Protein AF-A0A1F5BKE8-F1 (afdb_monomer_lite)

Organism: NCBI:txid1797295

pLDDT: mean 78.35, std 21.72, range [29.77, 98.12]

Sequence (167 aa):
MLTFNLLGGGIDHYDCPQNIGILDKNDPTIGVGKVVDSGCGDKTALYLKITEKECYVCEGTGRIEKEENVFEDSNSFDESSIICPRCEGRKTPETIVDARFETNGCKFIVAGFSWASEWLKGKTIAEARKLKTTAIVRALRFGPDKLHCAVLVKCAVNLALKSYLMK

Structure (mmCIF, N/CA/C/O backbone):
data_AF-A0A1F5BKE8-F1
#
_entry.id   AF-A0A1F5BKE8-F1
#
loop_
_atom_site.group_PDB
_atom_site.id
_atom_site.type_symbol
_atom_site.label_atom_id
_atom_site.label_alt_id
_atom_site.label_comp_id
_atom_site.label_asym_id
_atom_site.label_entity_id
_atom_site.label_seq_id
_atom_site.pdbx_PDB_ins_code
_atom_site.Cartn_x
_atom_site.Cartn_y
_atom_site.Cartn_z
_atom_site.occupancy
_atom_site.B_iso_or_equiv
_atom_site.auth_seq_id
_atom_site.auth_comp_id
_atom_site.auth_asym_id
_atom_site.auth_atom_id
_atom_site.pdbx_PDB_model_num
ATOM 1 N N . MET A 1 1 ? 2.344 -27.980 5.162 1.00 32.16 1 MET A N 1
ATOM 2 C CA . MET A 1 1 ? 2.867 -27.723 3.803 1.00 32.16 1 MET A CA 1
ATOM 3 C C . MET A 1 1 ? 1.923 -26.720 3.150 1.00 32.16 1 MET A C 1
ATOM 5 O O . MET A 1 1 ? 0.927 -27.115 2.569 1.00 32.16 1 MET A O 1
ATOM 9 N N . LEU A 1 2 ? 2.134 -25.420 3.379 1.00 32.00 2 LEU A N 1
ATOM 10 C CA . LEU A 1 2 ? 1.315 -24.386 2.742 1.00 32.00 2 LEU A CA 1
ATOM 11 C C . LEU A 1 2 ? 1.847 -24.194 1.326 1.00 32.00 2 LEU A C 1
ATOM 13 O O . LEU A 1 2 ? 3.008 -23.825 1.143 1.00 32.00 2 LEU A O 1
ATOM 17 N N . THR A 1 3 ? 1.009 -24.489 0.341 1.00 31.34 3 THR A N 1
ATOM 18 C CA . THR A 1 3 ? 1.236 -24.196 -1.070 1.00 31.34 3 THR A CA 1
ATOM 19 C C . THR A 1 3 ? 1.317 -22.681 -1.248 1.00 31.34 3 THR A C 1
ATOM 21 O O . THR A 1 3 ? 0.320 -22.007 -1.498 1.00 31.34 3 THR A O 1
ATOM 24 N N . PHE A 1 4 ? 2.524 -22.133 -1.096 1.00 35.94 4 PHE A N 1
ATOM 25 C CA . PHE A 1 4 ? 2.922 -20.902 -1.768 1.00 35.94 4 PHE A CA 1
ATOM 26 C C . PHE A 1 4 ? 2.715 -21.159 -3.261 1.00 35.94 4 PHE A C 1
ATOM 28 O O . PHE A 1 4 ? 3.534 -21.826 -3.891 1.00 35.94 4 PHE A O 1
ATOM 35 N N . ASN A 1 5 ? 1.579 -20.719 -3.802 1.00 38.16 5 ASN A N 1
ATOM 36 C CA . ASN A 1 5 ? 1.288 -20.820 -5.224 1.00 38.16 5 ASN A CA 1
ATOM 37 C C . ASN A 1 5 ? 2.391 -20.098 -6.006 1.00 38.16 5 ASN A C 1
ATOM 39 O O . ASN A 1 5 ? 2.442 -18.872 -6.088 1.00 38.16 5 ASN A O 1
ATOM 43 N N . LEU A 1 6 ? 3.290 -20.898 -6.572 1.00 39.72 6 LEU A N 1
ATOM 44 C CA . LEU A 1 6 ? 4.344 -20.540 -7.514 1.00 39.72 6 LEU A CA 1
ATOM 45 C C . LEU A 1 6 ? 3.754 -20.229 -8.906 1.00 39.72 6 LEU A C 1
ATOM 47 O O . LEU A 1 6 ? 4.234 -20.762 -9.898 1.00 39.72 6 LEU A O 1
ATOM 51 N N . LEU A 1 7 ? 2.710 -19.396 -8.999 1.00 41.44 7 LEU A N 1
ATOM 52 C CA . LEU A 1 7 ? 2.070 -19.052 -10.285 1.00 41.44 7 LEU A CA 1
ATOM 53 C C . LEU A 1 7 ? 1.847 -17.545 -10.527 1.00 41.44 7 LEU A C 1
ATOM 55 O O . LEU A 1 7 ? 1.155 -17.189 -11.467 1.00 41.44 7 LEU A O 1
ATOM 59 N N . GLY A 1 8 ? 2.466 -16.650 -9.750 1.00 45.69 8 GLY A N 1
ATOM 60 C CA . GLY A 1 8 ? 2.337 -15.192 -9.952 1.00 45.69 8 GLY A CA 1
ATOM 61 C C . GLY A 1 8 ? 3.617 -14.410 -9.659 1.00 45.69 8 GLY A C 1
ATOM 62 O O . GLY A 1 8 ? 3.586 -13.327 -9.083 1.00 45.69 8 GLY A O 1
ATOM 63 N N . GLY A 1 9 ? 4.783 -14.992 -9.942 1.00 46.12 9 GLY A N 1
ATOM 64 C CA . GLY A 1 9 ? 6.062 -14.353 -9.640 1.00 46.12 9 GLY A CA 1
ATOM 65 C C . GLY A 1 9 ? 6.330 -13.160 -10.552 1.00 46.12 9 GLY A C 1
ATOM 66 O O . GLY A 1 9 ? 6.650 -13.380 -11.710 1.00 46.12 9 GLY A O 1
ATOM 67 N N . GLY A 1 10 ? 6.271 -11.936 -10.020 1.00 53.69 10 GLY A N 1
ATOM 68 C CA . GLY A 1 10 ? 6.856 -10.701 -10.568 1.00 53.69 10 GLY A CA 1
ATOM 69 C C . GLY A 1 10 ? 6.303 -10.173 -11.897 1.00 53.69 10 GLY A C 1
ATOM 70 O O . GLY A 1 10 ? 5.922 -9.012 -11.970 1.00 53.69 10 GLY A O 1
ATOM 71 N N . ILE A 1 11 ? 6.280 -11.019 -12.925 1.00 58.84 11 ILE A N 1
ATOM 72 C CA . ILE A 1 11 ? 5.972 -10.729 -14.329 1.00 58.84 11 ILE A CA 1
ATOM 73 C C . ILE A 1 11 ? 4.503 -10.321 -14.509 1.00 58.84 11 ILE A C 1
ATOM 75 O O . ILE A 1 11 ? 4.231 -9.365 -15.223 1.00 58.84 11 ILE A O 1
ATOM 79 N N . ASP A 1 12 ? 3.573 -10.959 -13.795 1.00 73.06 12 ASP A N 1
ATOM 80 C CA . ASP A 1 12 ? 2.131 -10.692 -13.931 1.00 73.06 12 ASP A CA 1
ATOM 81 C C . ASP A 1 12 ? 1.756 -9.238 -13.577 1.00 73.06 12 ASP A C 1
ATOM 83 O O . ASP A 1 12 ? 0.968 -8.589 -14.257 1.00 73.06 12 ASP A O 1
ATOM 87 N N . HIS A 1 13 ? 2.436 -8.647 -12.590 1.00 84.31 13 HIS A N 1
ATOM 88 C CA . HIS A 1 13 ? 2.189 -7.261 -12.183 1.00 84.31 13 HIS A CA 1
ATOM 89 C C . HIS A 1 13 ? 2.650 -6.204 -13.207 1.00 84.31 13 HIS A C 1
ATOM 91 O O . HIS A 1 13 ? 2.302 -5.031 -13.052 1.00 84.31 13 HIS A O 1
ATOM 97 N N . TYR A 1 14 ? 3.435 -6.576 -14.227 1.00 79.75 14 TYR A N 1
ATOM 98 C CA . TYR A 1 14 ? 3.836 -5.657 -15.301 1.00 79.75 14 TYR A CA 1
ATOM 99 C C . TYR A 1 14 ? 2.758 -5.508 -16.369 1.00 79.75 14 TYR A C 1
ATOM 101 O O . TYR A 1 14 ? 2.542 -4.399 -16.862 1.00 79.75 14 TYR A O 1
ATOM 109 N N . ASP A 1 15 ? 2.116 -6.620 -16.722 1.00 84.88 15 ASP A N 1
ATOM 110 C CA . ASP A 1 15 ? 1.158 -6.685 -17.822 1.00 84.88 15 ASP A CA 1
ATOM 111 C C . ASP A 1 15 ? -0.288 -6.555 -17.318 1.00 84.88 15 ASP A C 1
ATOM 113 O O . ASP A 1 15 ? -1.112 -5.920 -17.978 1.00 84.88 15 ASP A O 1
ATOM 117 N N . CYS A 1 16 ? -0.589 -7.080 -16.123 1.00 87.56 16 CYS A N 1
ATOM 118 C CA . CYS A 1 16 ? -1.907 -7.034 -15.491 1.00 87.56 16 CYS A CA 1
ATOM 119 C C . CYS A 1 16 ? -1.835 -6.473 -14.053 1.00 87.56 16 CYS A C 1
ATOM 121 O O . CYS A 1 16 ? -1.945 -7.208 -13.064 1.00 87.56 16 CYS A O 1
ATOM 123 N N . PRO A 1 17 ? -1.638 -5.152 -13.890 1.00 91.44 17 PRO A N 1
ATOM 124 C CA . PRO A 1 17 ? -1.585 -4.541 -12.570 1.00 91.44 17 PRO A CA 1
ATOM 125 C C . PRO A 1 17 ? -2.941 -4.611 -11.854 1.00 91.44 17 PRO A C 1
ATOM 127 O O . PRO A 1 17 ? -3.957 -4.094 -12.313 1.00 91.44 17 PRO A O 1
ATOM 130 N N . GLN A 1 18 ? -2.926 -5.208 -10.672 1.00 92.75 18 GLN A N 1
ATOM 131 C CA . GLN A 1 18 ? -4.045 -5.293 -9.740 1.00 92.75 18 GLN A CA 1
ATOM 132 C C . GLN A 1 18 ? -4.241 -4.001 -8.944 1.00 92.75 18 GLN A C 1
ATOM 134 O O . GLN A 1 18 ? -3.276 -3.299 -8.673 1.00 92.75 18 GLN A O 1
ATOM 139 N N . ASN A 1 19 ? -5.484 -3.731 -8.534 1.00 94.38 19 ASN A N 1
ATOM 140 C CA . ASN A 1 19 ? -5.891 -2.675 -7.585 1.00 94.38 19 ASN A CA 1
ATOM 141 C C . ASN A 1 19 ? -5.519 -1.234 -7.954 1.00 94.38 19 ASN A C 1
ATOM 143 O O . ASN A 1 19 ? -5.361 -0.376 -7.080 1.00 94.38 19 ASN A O 1
ATOM 147 N N . ILE A 1 20 ? -5.462 -0.941 -9.250 1.00 95.12 20 ILE A N 1
ATOM 148 C CA . ILE A 1 20 ? -5.470 0.443 -9.715 1.00 95.12 20 ILE A CA 1
ATOM 149 C C . ILE A 1 20 ? -6.799 1.090 -9.307 1.00 95.12 20 ILE A C 1
ATOM 151 O O . ILE A 1 20 ? -7.879 0.538 -9.531 1.00 95.12 20 ILE A O 1
ATOM 155 N N . GLY A 1 21 ? -6.723 2.267 -8.696 1.00 95.88 21 GLY A N 1
ATOM 156 C CA . GLY A 1 21 ? -7.891 3.048 -8.326 1.00 95.88 21 GLY A CA 1
ATOM 157 C C . GLY A 1 21 ? -7.632 4.025 -7.189 1.00 95.88 21 GLY A C 1
ATOM 158 O O . GLY A 1 21 ? -6.582 4.039 -6.550 1.00 95.88 21 GLY A O 1
ATOM 159 N N . ILE A 1 22 ? -8.650 4.833 -6.928 1.00 96.88 22 ILE A N 1
ATOM 160 C CA . ILE A 1 22 ? -8.648 5.864 -5.895 1.00 96.88 22 ILE A CA 1
ATOM 161 C C . ILE A 1 22 ? -9.710 5.485 -4.869 1.00 96.88 22 ILE A C 1
ATOM 163 O O . ILE A 1 22 ? -10.803 5.056 -5.239 1.00 96.88 22 ILE A O 1
ATOM 167 N N . LEU A 1 23 ? -9.386 5.643 -3.589 1.00 95.69 23 LEU A N 1
ATOM 168 C CA . LEU A 1 23 ? -10.370 5.571 -2.512 1.00 95.69 23 LEU A CA 1
ATOM 169 C C . LEU A 1 23 ? -10.746 6.983 -2.044 1.00 95.69 23 LEU A C 1
ATOM 171 O O . LEU A 1 23 ? -9.989 7.934 -2.264 1.00 95.69 23 LEU A O 1
ATOM 175 N N . ASP A 1 24 ? -11.906 7.121 -1.400 1.00 93.94 24 ASP A N 1
ATOM 176 C CA . ASP A 1 24 ? -12.365 8.415 -0.894 1.00 93.94 24 ASP A CA 1
ATOM 177 C C . ASP A 1 24 ? -11.396 8.966 0.163 1.00 93.94 24 ASP A C 1
ATOM 179 O O . ASP A 1 24 ? -11.139 8.359 1.200 1.00 93.94 24 ASP A O 1
ATOM 183 N N . LYS A 1 25 ? -10.837 10.143 -0.116 1.00 90.75 25 LYS A N 1
ATOM 184 C CA . LYS A 1 25 ? -9.838 10.806 0.733 1.00 90.75 25 LYS A CA 1
ATOM 185 C C . LYS A 1 25 ? -10.454 11.355 2.022 1.00 90.75 25 LYS A C 1
ATOM 187 O O . LYS A 1 25 ? -9.720 11.548 2.996 1.00 90.75 25 LYS A O 1
ATOM 192 N N . ASN A 1 26 ? -11.764 11.606 2.015 1.00 92.25 26 ASN A N 1
ATOM 193 C CA . ASN A 1 26 ? -12.500 12.164 3.147 1.00 92.25 26 ASN A CA 1
ATOM 194 C C . ASN A 1 26 ? -12.903 11.097 4.171 1.00 92.25 26 ASN A C 1
ATOM 196 O O . ASN A 1 26 ? -13.220 11.441 5.306 1.00 92.25 26 ASN A O 1
ATOM 200 N N . ASP A 1 27 ? -12.856 9.816 3.800 1.00 93.81 27 ASP A N 1
ATOM 201 C CA . ASP A 1 27 ? -13.145 8.713 4.713 1.00 93.81 27 ASP A CA 1
ATOM 202 C C . ASP A 1 27 ? -12.088 8.679 5.846 1.00 93.81 27 ASP A C 1
ATOM 204 O O . ASP A 1 27 ? -10.874 8.641 5.572 1.00 93.81 27 ASP A O 1
ATOM 208 N N . PRO A 1 28 ? -12.498 8.713 7.130 1.00 91.81 28 PRO A N 1
ATOM 209 C CA . PRO A 1 28 ? -11.570 8.645 8.258 1.00 91.81 28 PRO A CA 1
ATOM 210 C C . PRO A 1 28 ? -10.816 7.309 8.315 1.00 91.81 28 PRO A C 1
ATOM 212 O O . PRO A 1 28 ? -9.678 7.276 8.773 1.00 91.81 28 PRO A O 1
ATOM 215 N N . THR A 1 29 ? -11.386 6.233 7.764 1.00 93.25 29 THR A N 1
ATOM 216 C CA . THR A 1 29 ? -10.768 4.899 7.713 1.00 93.25 29 THR A CA 1
ATOM 217 C C . THR A 1 29 ? -9.663 4.781 6.659 1.00 93.25 29 THR A C 1
ATOM 219 O O . THR A 1 29 ? -8.998 3.748 6.565 1.00 93.25 29 THR A O 1
ATOM 222 N N . ILE A 1 30 ? -9.445 5.821 5.842 1.00 96.31 30 ILE A N 1
ATOM 223 C CA . ILE A 1 30 ? -8.500 5.787 4.722 1.00 96.31 30 ILE A CA 1
ATOM 224 C C . ILE A 1 30 ? -7.234 6.597 5.020 1.00 96.31 30 ILE A C 1
ATOM 226 O O . ILE A 1 30 ? -7.270 7.814 5.206 1.00 96.31 30 ILE A O 1
ATOM 230 N N . GLY A 1 31 ? -6.081 5.929 4.983 1.00 96.69 31 GLY A N 1
ATOM 231 C CA . GLY A 1 31 ? -4.756 6.549 4.967 1.00 96.69 31 GLY A CA 1
ATOM 232 C C . GLY A 1 31 ? -4.264 6.805 3.544 1.00 96.69 31 GLY A C 1
ATOM 233 O O . GLY A 1 31 ? -4.424 5.950 2.670 1.00 96.69 31 GLY A O 1
ATOM 234 N N . VAL A 1 32 ? -3.633 7.960 3.304 1.00 97.38 32 VAL A N 1
ATOM 235 C CA . VAL A 1 32 ? -3.148 8.342 1.966 1.00 97.38 32 VAL A CA 1
ATOM 236 C C . VAL A 1 32 ? -1.653 8.641 1.986 1.00 97.38 32 VAL A C 1
ATOM 238 O O . VAL A 1 32 ? -1.182 9.515 2.709 1.00 97.38 32 VAL A O 1
ATOM 241 N N . GLY A 1 33 ? -0.895 7.927 1.159 1.00 96.75 33 GLY A N 1
ATOM 242 C CA . GLY A 1 33 ? 0.542 8.106 0.990 1.00 96.75 33 GLY A CA 1
ATOM 243 C C . GLY A 1 33 ? 0.857 8.637 -0.396 1.00 96.75 33 GLY A C 1
ATOM 244 O O . GLY A 1 33 ? 0.871 7.869 -1.353 1.00 96.75 33 GLY A O 1
ATOM 245 N N . LYS A 1 34 ? 1.114 9.942 -0.508 1.00 95.50 34 LYS A N 1
ATOM 246 C CA . LYS A 1 34 ? 1.540 10.570 -1.765 1.00 95.50 34 LYS A CA 1
ATOM 247 C C . LYS A 1 34 ? 3.056 10.666 -1.807 1.00 95.50 34 LYS A C 1
ATOM 249 O O . LYS A 1 34 ? 3.661 11.188 -0.873 1.00 95.50 34 LYS A O 1
ATOM 254 N N . VAL A 1 35 ? 3.654 10.199 -2.894 1.00 93.75 35 VAL A N 1
ATOM 255 C CA . VAL A 1 35 ? 5.092 10.300 -3.138 1.00 93.75 35 VAL A CA 1
ATOM 256 C C . VAL A 1 35 ? 5.309 10.908 -4.512 1.00 93.75 35 VAL A C 1
ATOM 258 O O . VAL A 1 35 ? 4.702 10.480 -5.496 1.00 93.75 35 VAL A O 1
ATOM 261 N N . VAL A 1 36 ? 6.173 11.916 -4.555 1.00 88.06 36 VAL A N 1
ATOM 262 C CA . VAL A 1 36 ? 6.626 12.561 -5.782 1.00 88.06 36 VAL A CA 1
ATOM 263 C C . VAL A 1 36 ? 8.140 12.520 -5.780 1.00 88.06 36 VAL A C 1
ATOM 265 O O . VAL A 1 36 ? 8.755 12.940 -4.800 1.00 88.06 36 VAL A O 1
ATOM 268 N N . ASP A 1 37 ? 8.723 12.028 -6.866 1.00 85.25 37 ASP A N 1
ATOM 269 C CA . ASP A 1 37 ? 10.161 12.099 -7.084 1.00 85.25 37 ASP A CA 1
ATOM 270 C C . ASP A 1 37 ? 10.466 13.047 -8.249 1.00 85.25 37 ASP A C 1
ATOM 272 O O . ASP A 1 37 ? 10.046 12.829 -9.386 1.00 85.25 37 ASP A O 1
ATOM 276 N N . SER A 1 38 ? 11.184 14.132 -7.956 1.00 79.00 38 SER A N 1
ATOM 277 C CA . SER A 1 38 ? 11.534 15.156 -8.948 1.00 79.00 38 SER A CA 1
ATOM 278 C C . SER A 1 38 ? 12.614 14.705 -9.939 1.00 79.00 38 SER A C 1
ATOM 280 O O . SER A 1 38 ? 12.787 15.354 -10.966 1.00 79.00 38 SER A O 1
ATOM 282 N N . GLY A 1 39 ? 13.348 13.630 -9.642 1.00 82.44 39 GLY A N 1
ATOM 283 C CA . GLY A 1 39 ? 14.398 13.079 -10.494 1.00 82.44 39 GLY A CA 1
ATOM 284 C C . GLY A 1 39 ? 13.856 12.229 -11.642 1.00 82.44 39 GLY A C 1
ATOM 285 O O . GLY A 1 39 ? 14.356 12.341 -12.759 1.00 82.44 39 GLY A O 1
ATOM 286 N N . CYS A 1 40 ? 12.824 11.411 -11.402 1.00 80.88 40 CYS A N 1
ATOM 287 C CA . CYS A 1 40 ? 12.176 10.606 -12.452 1.00 80.88 40 CYS A CA 1
ATOM 288 C C . CYS A 1 40 ? 10.811 11.144 -12.913 1.00 80.88 40 CYS A C 1
ATOM 290 O O . CYS A 1 40 ? 10.310 10.711 -13.949 1.00 80.88 40 CYS A O 1
ATOM 292 N N . GLY A 1 41 ? 10.213 12.088 -12.179 1.00 81.44 41 GLY A N 1
ATOM 293 C CA . GLY A 1 41 ? 8.899 12.658 -12.490 1.00 81.44 41 GLY A CA 1
ATOM 294 C C . GLY A 1 41 ? 7.712 11.781 -12.074 1.00 81.44 41 GLY A C 1
ATOM 295 O O . GLY A 1 41 ? 6.565 12.143 -12.361 1.00 81.44 41 GLY A O 1
ATOM 296 N N . ASP A 1 42 ? 7.964 10.663 -11.383 1.00 85.00 42 ASP A N 1
ATOM 297 C CA . ASP A 1 42 ? 6.926 9.754 -10.902 1.00 85.00 42 ASP A CA 1
ATOM 298 C C . ASP A 1 42 ? 6.091 10.444 -9.807 1.00 85.00 42 ASP A C 1
ATOM 300 O O . ASP A 1 42 ? 6.595 10.846 -8.753 1.00 85.00 42 ASP A O 1
ATOM 304 N N . LYS A 1 43 ? 4.783 10.560 -10.045 1.00 90.81 43 LYS A N 1
ATOM 305 C CA . LYS A 1 43 ? 3.775 11.025 -9.085 1.00 90.81 43 LYS A CA 1
ATOM 306 C C . LYS A 1 43 ? 2.868 9.856 -8.751 1.00 90.81 43 LYS A C 1
ATOM 308 O O . LYS A 1 43 ? 2.183 9.307 -9.614 1.00 90.81 43 LYS A O 1
ATOM 313 N N . THR A 1 44 ? 2.874 9.455 -7.489 1.00 93.75 44 THR A N 1
ATOM 314 C CA . THR A 1 44 ? 2.176 8.247 -7.043 1.00 93.75 44 THR A CA 1
ATOM 315 C C . THR A 1 44 ? 1.379 8.522 -5.779 1.00 93.75 44 THR A C 1
ATOM 317 O O . THR A 1 44 ? 1.795 9.309 -4.923 1.00 93.75 44 THR A O 1
ATOM 320 N N . ALA A 1 45 ? 0.222 7.880 -5.659 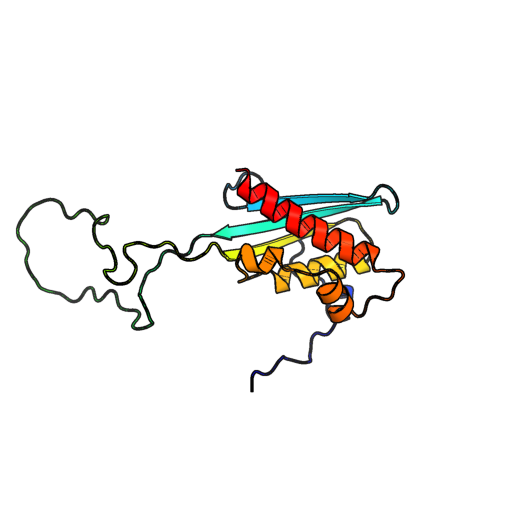1.00 96.25 45 ALA A N 1
ATOM 321 C CA . ALA A 1 45 ? -0.564 7.882 -4.438 1.00 96.25 45 ALA A CA 1
ATOM 322 C C . ALA A 1 45 ? -1.035 6.464 -4.114 1.00 96.25 45 ALA A C 1
ATOM 324 O O . ALA A 1 45 ? -1.569 5.765 -4.973 1.00 96.25 45 ALA A O 1
ATOM 325 N N . LEU A 1 46 ? -0.841 6.067 -2.858 1.00 97.69 46 LEU A N 1
ATOM 326 C CA . LEU A 1 46 ? -1.341 4.824 -2.286 1.00 97.69 46 LEU A CA 1
ATOM 327 C C . LEU A 1 46 ? -2.438 5.139 -1.269 1.00 97.69 46 LEU A C 1
ATOM 329 O O . LEU A 1 46 ? -2.270 6.007 -0.411 1.00 97.69 46 LEU A O 1
ATOM 333 N N . TYR A 1 47 ? -3.531 4.396 -1.352 1.00 98.12 47 TYR A N 1
ATOM 334 C CA . TYR A 1 47 ? -4.703 4.492 -0.500 1.00 98.12 47 TYR A CA 1
ATOM 335 C C . TYR A 1 47 ? -4.850 3.189 0.277 1.00 98.12 47 TYR A C 1
ATOM 337 O O . TYR A 1 47 ? -4.928 2.124 -0.333 1.00 98.12 47 TYR A O 1
ATOM 345 N N . LEU A 1 48 ? -4.895 3.266 1.604 1.00 97.50 48 LEU A N 1
ATOM 346 C CA . LEU A 1 48 ? -5.099 2.111 2.478 1.00 97.50 48 LEU A CA 1
ATOM 347 C C . LEU A 1 48 ? -6.379 2.316 3.276 1.00 97.50 48 LEU A C 1
ATOM 349 O O . LEU A 1 48 ? -6.451 3.262 4.055 1.00 97.50 48 LEU A O 1
ATOM 353 N N . LYS A 1 49 ? -7.361 1.432 3.101 1.00 96.06 49 LYS A N 1
ATOM 354 C CA . LYS A 1 49 ? -8.546 1.373 3.956 1.00 96.06 49 LYS A CA 1
ATOM 355 C C . LYS A 1 49 ? -8.256 0.457 5.135 1.00 96.06 49 LYS A C 1
ATOM 357 O O . LYS A 1 49 ? -7.957 -0.723 4.943 1.00 96.06 49 LYS A O 1
ATOM 362 N N . ILE A 1 50 ? -8.335 1.004 6.337 1.00 94.31 50 ILE A N 1
ATOM 363 C CA . ILE A 1 50 ? -8.013 0.328 7.590 1.00 94.31 50 ILE A CA 1
ATOM 364 C C . ILE A 1 50 ? -9.288 0.229 8.415 1.00 94.31 50 ILE A C 1
ATOM 366 O O . ILE A 1 50 ? -10.002 1.209 8.582 1.00 94.31 50 ILE A O 1
ATOM 370 N N . THR A 1 51 ? -9.586 -0.961 8.921 1.00 87.69 51 THR A N 1
ATOM 371 C CA . THR A 1 51 ? -10.749 -1.178 9.787 1.00 87.69 51 THR A CA 1
ATOM 372 C C . THR A 1 51 ? -10.337 -1.899 11.055 1.00 87.69 51 THR A C 1
ATOM 374 O O . THR A 1 51 ? -9.479 -2.788 11.034 1.00 87.69 51 THR A O 1
ATOM 377 N N . GLU A 1 52 ? -11.030 -1.588 12.137 1.00 75.12 52 GLU A N 1
ATOM 378 C CA . GLU A 1 52 ? -11.097 -2.433 13.321 1.00 75.12 52 GLU A CA 1
ATOM 379 C C . GLU A 1 52 ? -12.085 -3.573 13.021 1.00 75.12 52 GLU A C 1
ATOM 381 O O . GLU A 1 52 ? -13.182 -3.312 12.526 1.00 75.12 52 GLU A O 1
ATOM 386 N N . LYS A 1 53 ? -11.732 -4.841 13.273 1.00 61.12 53 LYS A N 1
ATOM 387 C CA . LYS A 1 53 ? -12.781 -5.870 13.366 1.00 61.12 53 LYS A CA 1
ATOM 388 C C . LYS A 1 53 ? -13.300 -5.872 14.799 1.00 61.12 53 LYS A C 1
ATOM 390 O O . LYS A 1 53 ? -12.520 -5.974 15.751 1.00 61.12 53 LYS A O 1
ATOM 395 N N . GLU A 1 54 ? -14.605 -5.783 14.969 1.00 55.78 54 GLU A N 1
ATOM 396 C CA . GLU A 1 54 ? -15.222 -6.085 16.255 1.00 55.78 54 GLU A CA 1
ATOM 397 C C . GLU A 1 54 ? -15.097 -7.595 16.523 1.00 55.78 54 GLU A C 1
ATOM 399 O O . GLU A 1 54 ? -15.171 -8.428 15.613 1.00 55.78 54 GLU A O 1
ATOM 404 N N . CYS A 1 55 ? -14.793 -7.960 17.768 1.00 51.75 55 CYS A N 1
ATOM 405 C CA . CYS A 1 55 ? -14.598 -9.351 18.165 1.00 51.75 55 CYS A CA 1
ATOM 406 C C . CYS A 1 55 ? -15.966 -10.007 18.394 1.00 51.75 55 CYS A C 1
ATOM 408 O O . CYS A 1 55 ? -16.527 -9.874 19.476 1.00 51.75 55 CYS A O 1
ATOM 410 N N . TYR A 1 56 ? -16.514 -10.702 17.393 1.00 51.97 56 TYR A N 1
ATOM 411 C CA . TYR A 1 56 ? -17.864 -11.274 17.511 1.00 51.97 56 TYR A CA 1
ATOM 412 C C . TYR A 1 56 ? -17.934 -12.643 18.191 1.00 51.97 56 TYR A C 1
ATOM 414 O O . TYR A 1 56 ? -18.981 -12.992 18.717 1.00 51.97 56 TYR A O 1
ATOM 422 N N . VAL A 1 57 ? -16.859 -13.436 18.205 1.00 53.97 57 VAL A N 1
ATOM 423 C CA . VAL A 1 57 ? -16.840 -14.756 18.855 1.00 53.97 57 VAL A CA 1
ATOM 424 C C . VAL A 1 57 ? -15.393 -15.115 19.165 1.00 53.97 57 VAL A C 1
ATOM 426 O O . VAL A 1 57 ? -14.566 -15.285 18.270 1.00 53.97 57 VAL A O 1
ATOM 429 N N . CYS A 1 58 ? -15.073 -15.249 20.439 1.00 47.22 58 CYS A N 1
ATOM 430 C CA . CYS A 1 58 ? -13.776 -15.693 20.914 1.00 47.22 58 CYS A CA 1
ATOM 431 C C . CYS A 1 58 ? -13.607 -17.213 20.563 1.00 47.22 58 CYS A C 1
ATOM 433 O O . CYS A 1 58 ? -13.987 -18.058 21.361 1.00 47.22 58 CYS A O 1
ATOM 435 N N . GLU A 1 59 ? -13.061 -17.529 19.368 1.00 45.44 59 GLU A N 1
ATOM 436 C CA . GLU A 1 59 ? -12.714 -18.856 18.769 1.00 45.44 59 GLU A CA 1
ATOM 437 C C . GLU A 1 59 ? -13.852 -19.768 18.240 1.00 45.44 59 GLU A C 1
ATOM 439 O O . GLU A 1 59 ? -14.027 -20.904 18.665 1.00 45.44 59 GLU A O 1
ATOM 444 N N . GLY A 1 60 ? -14.547 -19.328 17.184 1.00 45.88 60 GLY A N 1
ATOM 445 C CA . GLY A 1 60 ? -14.940 -20.258 16.109 1.00 45.88 60 GLY A CA 1
ATOM 446 C C . GLY A 1 60 ? -16.204 -21.116 16.265 1.00 45.88 60 GLY A C 1
ATOM 447 O O . GLY A 1 60 ? -16.392 -21.998 15.434 1.00 45.88 60 GLY A O 1
ATOM 448 N N . THR A 1 61 ? -17.105 -20.861 17.218 1.00 43.78 61 THR A N 1
ATOM 449 C CA . THR A 1 61 ? -18.448 -21.492 17.205 1.00 43.78 61 THR A CA 1
ATOM 450 C C . THR A 1 61 ? -19.535 -20.656 16.545 1.00 43.78 61 THR A C 1
ATOM 452 O O . THR A 1 61 ? -20.627 -21.174 16.353 1.00 43.78 61 THR A O 1
ATOM 455 N N . GLY A 1 62 ? -19.249 -19.412 16.136 1.00 44.66 62 GLY A N 1
ATOM 456 C CA . GLY A 1 62 ? -20.086 -18.678 15.180 1.00 44.66 62 GLY A CA 1
ATOM 457 C C . GLY A 1 62 ? -21.590 -18.754 15.449 1.00 44.66 62 GLY A C 1
ATOM 458 O O . GLY A 1 62 ? -22.353 -18.932 14.507 1.00 44.66 62 GLY A O 1
ATOM 459 N N . ARG A 1 63 ? -22.018 -18.675 16.710 1.00 38.84 63 ARG A N 1
ATOM 460 C CA . ARG A 1 63 ? -23.429 -18.646 17.076 1.00 38.84 63 ARG A CA 1
ATOM 461 C C . ARG A 1 63 ? -23.622 -17.620 18.175 1.00 38.84 63 ARG A C 1
ATOM 463 O O . ARG A 1 63 ? -23.329 -17.865 19.338 1.00 38.84 63 ARG A O 1
ATOM 470 N N . ILE A 1 64 ? -24.148 -16.465 17.778 1.00 47.69 64 ILE A N 1
ATOM 471 C CA . ILE A 1 64 ? -25.149 -15.816 18.615 1.00 47.69 64 ILE A CA 1
ATOM 472 C C . ILE A 1 64 ? -26.381 -16.703 18.421 1.00 47.69 64 ILE A C 1
ATOM 474 O O . ILE A 1 64 ? -27.144 -16.507 17.476 1.00 47.69 64 ILE A O 1
ATOM 478 N N . GLU A 1 65 ? -26.515 -17.765 19.216 1.00 37.19 65 GLU A N 1
ATOM 479 C CA . GLU A 1 65 ? -27.806 -18.434 19.328 1.00 37.19 65 GLU A CA 1
ATOM 480 C C . GLU A 1 65 ? -28.729 -17.419 20.003 1.00 37.19 65 GLU A C 1
ATOM 482 O O . GLU A 1 65 ? -28.771 -17.284 21.221 1.00 37.19 65 GLU A O 1
ATOM 487 N N . LYS A 1 66 ? -29.468 -16.665 19.182 1.00 41.62 66 LYS A N 1
ATOM 488 C CA . LYS A 1 66 ? -30.851 -16.369 19.533 1.00 41.62 66 LYS A CA 1
ATOM 489 C C . LYS A 1 66 ? -31.572 -17.717 19.534 1.00 41.62 66 LYS A C 1
ATOM 491 O O . LYS A 1 66 ? -32.221 -18.051 18.552 1.00 41.62 66 LYS A O 1
ATOM 496 N N . GLU A 1 67 ? -31.386 -18.516 20.576 1.00 32.31 67 GLU A N 1
ATOM 497 C CA . GLU A 1 67 ? -32.341 -19.567 20.891 1.00 32.31 67 GLU A CA 1
ATOM 498 C C . GLU A 1 67 ? -33.088 -19.179 22.156 1.00 32.31 67 GLU A C 1
ATOM 500 O O . GLU A 1 67 ? -32.546 -18.662 23.131 1.00 32.31 67 GLU A O 1
ATOM 505 N N . GLU A 1 68 ? -34.392 -19.313 21.996 1.00 44.38 68 GLU A N 1
ATOM 506 C CA . GLU A 1 68 ? -35.475 -18.863 22.835 1.00 44.38 68 GLU A CA 1
ATOM 507 C C . GLU A 1 68 ? -35.328 -19.349 24.281 1.00 44.38 68 GLU A C 1
ATOM 509 O O . GLU A 1 68 ? -34.989 -20.502 24.541 1.00 44.38 68 GLU A O 1
ATOM 514 N N . ASN A 1 69 ? -35.729 -18.464 25.197 1.00 38.00 69 ASN A N 1
ATOM 515 C CA . ASN A 1 69 ? -35.926 -18.665 26.635 1.00 38.00 69 ASN A CA 1
ATOM 516 C C . ASN A 1 69 ? -34.669 -18.521 27.503 1.00 38.00 69 ASN A C 1
ATOM 518 O O . ASN A 1 69 ? -33.931 -19.473 27.701 1.00 38.00 69 ASN A O 1
ATOM 522 N N . VAL A 1 70 ? -34.526 -17.358 28.148 1.00 36.69 70 VAL A N 1
ATOM 523 C CA . VAL A 1 70 ? -34.816 -17.218 29.588 1.00 36.69 70 VAL A CA 1
ATOM 524 C C . VAL A 1 70 ? -35.158 -15.746 29.881 1.00 36.69 70 VAL A C 1
ATOM 526 O O . VAL A 1 70 ? -34.335 -14.857 29.692 1.00 36.69 70 VAL A O 1
ATOM 529 N N . PHE A 1 71 ? -36.384 -15.567 30.382 1.00 29.77 71 PHE A N 1
ATOM 530 C CA . PHE A 1 71 ? -36.935 -14.434 31.135 1.00 29.77 71 PHE A CA 1
ATOM 531 C C . PHE A 1 71 ? -37.100 -13.081 30.422 1.00 29.77 71 PHE A C 1
ATOM 533 O O . PHE A 1 71 ? -36.243 -12.200 30.456 1.00 29.77 71 PHE A O 1
ATOM 540 N N . GLU A 1 72 ? -38.314 -12.880 29.895 1.00 46.25 72 GLU A N 1
ATOM 541 C CA . GLU A 1 72 ? -39.010 -11.617 30.136 1.00 46.25 72 GLU A CA 1
ATOM 542 C C . GLU A 1 72 ? -38.999 -11.361 31.644 1.00 46.25 72 GLU A C 1
ATOM 544 O O . GLU A 1 72 ? -39.384 -12.239 32.405 1.00 46.25 72 GLU A O 1
ATOM 549 N N . ASP A 1 73 ? -38.497 -10.202 32.058 1.00 33.50 73 ASP A N 1
ATOM 550 C CA . ASP A 1 73 ? -39.198 -9.339 33.005 1.00 33.50 73 ASP A CA 1
ATOM 551 C C . ASP A 1 73 ? -38.508 -7.968 33.032 1.00 33.50 73 ASP A C 1
ATOM 553 O O . ASP A 1 73 ? -37.512 -7.740 33.708 1.00 33.50 73 ASP A O 1
ATOM 557 N N . SER A 1 74 ? -39.098 -7.040 32.275 1.00 47.88 74 SER A N 1
ATOM 558 C CA . SER A 1 74 ? -39.071 -5.581 32.453 1.00 47.88 74 SER A CA 1
ATOM 559 C C . SER A 1 74 ? -37.725 -4.832 32.584 1.00 47.88 74 SER A C 1
ATOM 561 O O . SER A 1 74 ? -37.016 -4.912 33.580 1.00 47.88 74 SER A O 1
ATOM 563 N N . ASN A 1 75 ? -37.559 -3.899 31.637 1.00 47.47 75 ASN A N 1
ATOM 564 C CA . ASN A 1 75 ? -36.727 -2.687 31.643 1.00 47.47 75 ASN A CA 1
ATOM 565 C C . ASN A 1 75 ? -35.273 -2.791 31.143 1.00 47.47 75 ASN A C 1
ATOM 567 O O . ASN A 1 75 ? -34.392 -3.365 31.770 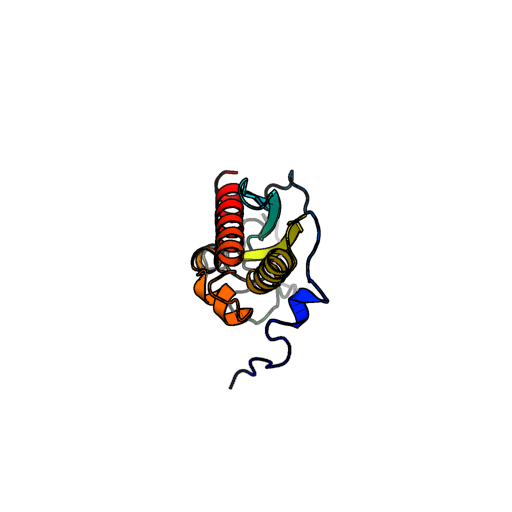1.00 47.47 75 ASN A O 1
ATOM 571 N N . SER A 1 76 ? -35.052 -2.085 30.023 1.00 45.50 76 SER A N 1
ATOM 572 C CA . SER A 1 76 ? -33.771 -1.597 29.491 1.00 45.50 76 SER A CA 1
ATOM 573 C C . SER A 1 76 ? -32.685 -2.652 29.271 1.00 45.50 76 SER A C 1
ATOM 575 O O . SER A 1 76 ? -31.720 -2.729 30.026 1.00 45.50 76 SER A O 1
ATOM 577 N N . PHE A 1 77 ? -32.804 -3.411 28.181 1.00 40.94 77 PHE A N 1
ATOM 578 C CA . PHE A 1 77 ? -31.670 -4.156 27.641 1.00 40.94 77 PHE A CA 1
ATOM 579 C C . PHE A 1 77 ? -30.818 -3.211 26.783 1.00 40.94 77 PHE A C 1
ATOM 581 O O . PHE A 1 77 ? -31.151 -2.878 25.649 1.00 40.94 77 PHE A O 1
ATOM 588 N N . ASP A 1 78 ? -29.752 -2.713 27.391 1.00 45.53 78 ASP A N 1
ATOM 589 C CA . ASP A 1 78 ? -28.652 -2.001 26.756 1.00 45.53 78 ASP A CA 1
ATOM 590 C C . ASP A 1 78 ? -27.817 -3.037 25.968 1.00 45.53 78 ASP A C 1
ATOM 592 O O . ASP A 1 78 ? -27.205 -3.937 26.544 1.00 45.53 78 ASP A O 1
ATOM 596 N N . GLU A 1 79 ? -27.826 -2.967 24.631 1.00 51.41 79 GLU A N 1
ATOM 597 C CA . GLU A 1 79 ? -26.973 -3.820 23.777 1.00 51.41 79 GLU A CA 1
ATOM 598 C C . GLU A 1 79 ? -25.464 -3.550 23.991 1.00 51.41 79 GLU A C 1
ATOM 600 O O . GLU A 1 79 ? -24.624 -4.333 23.546 1.00 51.41 79 GLU A O 1
ATOM 605 N N . SER A 1 80 ? -25.101 -2.484 24.713 1.00 49.34 80 SER A N 1
ATOM 606 C CA . SER A 1 80 ? -23.731 -2.089 25.071 1.00 49.34 80 SER A CA 1
ATOM 607 C C . SER A 1 80 ? -23.084 -2.933 26.180 1.00 49.34 80 SER A C 1
ATOM 609 O O . SER A 1 80 ? -21.891 -2.764 26.443 1.00 49.34 80 SER A O 1
ATOM 611 N N . SER A 1 81 ? -23.815 -3.850 26.820 1.00 50.19 81 SER A N 1
ATOM 612 C CA . SER A 1 81 ? -23.347 -4.560 28.022 1.00 50.19 81 SER A CA 1
ATOM 613 C C . SER A 1 81 ? -22.885 -6.003 27.778 1.00 50.19 81 SER A C 1
ATOM 615 O O . SER A 1 81 ? -22.380 -6.651 28.697 1.00 50.19 81 SER A O 1
ATOM 617 N N . ILE A 1 82 ? -23.000 -6.531 26.552 1.00 56.72 82 ILE A N 1
ATOM 618 C CA . ILE A 1 82 ? -22.514 -7.882 26.219 1.00 56.72 82 ILE A CA 1
ATOM 619 C C . ILE A 1 82 ? -21.008 -7.824 25.918 1.00 56.72 82 ILE A C 1
ATOM 621 O O . ILE A 1 82 ? -20.562 -7.779 24.774 1.00 56.72 82 ILE A O 1
ATOM 625 N N . ILE A 1 83 ? -20.196 -7.820 26.973 1.00 56.53 83 ILE A N 1
ATOM 626 C CA . ILE A 1 83 ? -18.731 -7.847 26.886 1.00 56.53 83 ILE A CA 1
ATOM 627 C C . ILE A 1 83 ? -18.264 -9.317 26.923 1.00 56.53 83 ILE A C 1
ATOM 629 O O . ILE A 1 83 ? -18.523 -10.003 27.909 1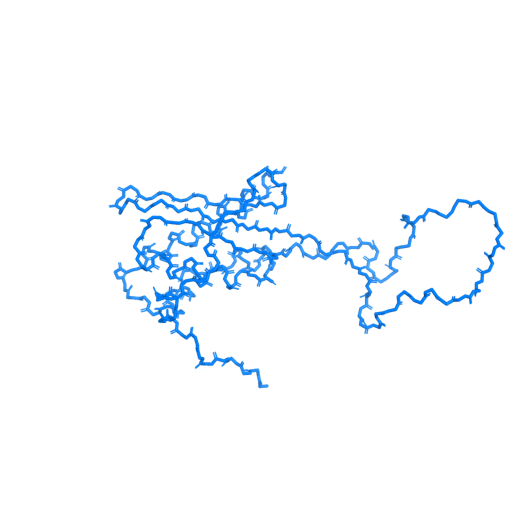.00 56.53 83 ILE A O 1
ATOM 633 N N . CYS A 1 84 ? -17.559 -9.834 25.891 1.00 56.22 84 CYS A N 1
ATOM 634 C CA . CYS A 1 84 ? -16.996 -11.208 25.936 1.00 56.22 84 CYS A CA 1
ATOM 635 C C . CYS A 1 84 ? -16.054 -11.308 27.160 1.00 56.22 84 CYS A C 1
ATOM 637 O O . CYS A 1 84 ? -15.019 -10.634 27.174 1.00 56.22 84 CYS A O 1
ATOM 639 N N . PRO A 1 85 ? -16.334 -12.173 28.158 1.00 59.47 85 PRO A N 1
ATOM 640 C CA . PRO A 1 85 ? -15.552 -12.269 29.400 1.00 59.47 85 PRO A CA 1
ATOM 641 C C . PRO A 1 85 ? -14.123 -12.786 29.172 1.00 59.47 85 PRO A C 1
ATOM 643 O O . PRO A 1 85 ? -13.287 -12.744 30.067 1.00 59.47 85 PRO A O 1
ATOM 646 N N . ARG A 1 86 ? -13.824 -13.272 27.957 1.00 58.75 86 ARG A N 1
ATOM 647 C CA . ARG A 1 86 ? -12.492 -13.728 27.538 1.00 58.75 86 ARG A CA 1
ATOM 648 C C . ARG A 1 86 ? -11.638 -12.607 26.938 1.00 58.75 86 ARG A C 1
ATOM 650 O O . ARG A 1 86 ? -10.416 -12.670 27.034 1.00 58.75 86 ARG A O 1
ATOM 657 N N . CYS A 1 87 ? -12.245 -11.59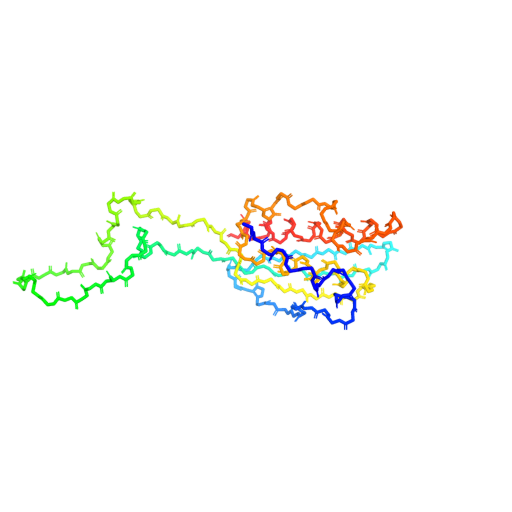9 26.305 1.00 55.75 87 CYS A N 1
ATOM 658 C CA . CYS A 1 87 ? -11.510 -10.487 25.691 1.00 55.75 87 CYS A CA 1
ATOM 659 C C . CYS A 1 87 ? -11.743 -9.131 26.372 1.00 55.75 87 CYS A C 1
ATOM 661 O O . CYS A 1 87 ? -10.993 -8.207 26.063 1.00 55.75 87 CYS A O 1
ATOM 663 N N . 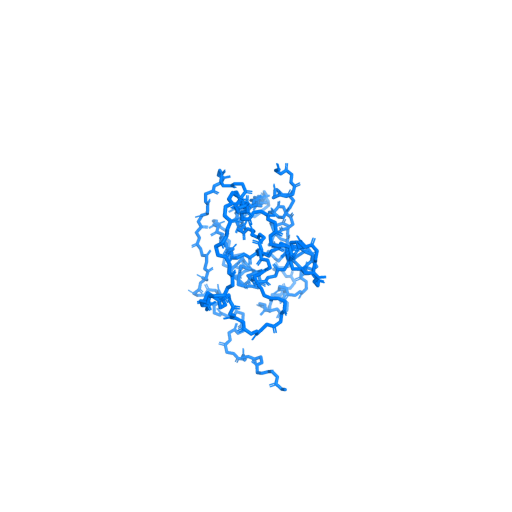GLU A 1 88 ? -12.702 -9.022 27.299 1.00 59.88 88 GLU A N 1
ATOM 664 C CA . GLU A 1 88 ? -13.066 -7.788 28.021 1.00 59.88 88 GLU A CA 1
ATOM 665 C C . GLU A 1 88 ? -13.369 -6.612 27.072 1.00 59.88 88 GLU A C 1
ATOM 667 O O . GLU A 1 88 ? -13.073 -5.460 27.367 1.00 59.88 88 GLU A O 1
ATOM 672 N N . GLY A 1 89 ? -13.909 -6.897 25.879 1.00 58.88 89 GLY A N 1
ATOM 673 C CA . GLY A 1 89 ? -14.201 -5.866 24.876 1.00 58.88 89 GLY A CA 1
ATOM 674 C C . GLY A 1 89 ? -12.975 -5.389 24.087 1.00 58.88 89 GLY A C 1
ATOM 675 O O . GLY A 1 89 ? -13.029 -4.353 23.426 1.00 58.88 89 GLY A O 1
ATOM 676 N N . ARG A 1 90 ? -11.853 -6.126 24.116 1.00 56.84 90 ARG A N 1
ATOM 677 C CA . ARG A 1 90 ? -10.676 -5.786 23.304 1.00 56.84 90 ARG A CA 1
ATOM 678 C C . ARG A 1 90 ? -11.005 -5.788 21.811 1.00 56.84 90 ARG A C 1
ATOM 680 O O . ARG A 1 90 ? -11.339 -6.824 21.232 1.00 56.84 90 ARG A O 1
ATOM 687 N N . LYS A 1 91 ? -10.822 -4.621 21.190 1.00 61.53 91 LYS A N 1
ATOM 688 C CA . LYS A 1 91 ? -10.809 -4.437 19.736 1.00 61.53 91 LYS A CA 1
ATOM 689 C C . LYS A 1 91 ? -9.736 -5.334 19.113 1.00 61.53 91 LYS A C 1
ATOM 691 O O . LYS A 1 91 ? -8.628 -5.448 19.644 1.00 61.53 91 LYS A O 1
ATOM 696 N N . THR A 1 92 ? -10.057 -5.986 17.996 1.00 63.69 92 THR A N 1
ATOM 697 C CA . THR A 1 92 ? -9.035 -6.709 17.224 1.00 63.69 92 THR A CA 1
ATOM 698 C C . THR A 1 92 ? -8.053 -5.707 16.603 1.00 63.69 92 THR A C 1
ATOM 700 O O . THR A 1 92 ? -8.406 -4.537 16.426 1.00 63.69 92 THR A O 1
ATOM 703 N N . PRO A 1 93 ? -6.811 -6.118 16.286 1.00 70.75 93 PRO A N 1
ATOM 704 C CA . PRO A 1 93 ? -5.842 -5.201 15.706 1.00 70.75 93 PRO A CA 1
ATOM 705 C C . PRO A 1 93 ? -6.335 -4.627 14.373 1.00 70.75 93 PRO A C 1
ATOM 707 O O . PRO A 1 93 ? -6.844 -5.347 13.509 1.00 70.75 93 PRO A O 1
ATOM 710 N N . GLU A 1 94 ? -6.119 -3.326 14.199 1.00 85.19 94 GLU A N 1
ATOM 711 C CA . GLU A 1 94 ? -6.416 -2.604 12.966 1.00 85.19 94 GLU A CA 1
ATOM 712 C C . GLU A 1 94 ? -5.761 -3.294 11.766 1.00 85.19 94 GLU A C 1
ATOM 714 O O . GLU A 1 94 ? -4.540 -3.514 11.720 1.00 85.19 94 GLU A O 1
ATOM 719 N N . THR A 1 95 ? -6.598 -3.652 10.797 1.00 90.25 95 THR A N 1
ATOM 720 C CA . THR A 1 95 ? -6.209 -4.447 9.634 1.00 90.25 95 THR A CA 1
ATOM 721 C C . THR A 1 95 ? -6.530 -3.687 8.355 1.00 90.25 95 THR A C 1
ATOM 723 O O . THR A 1 95 ? -7.577 -3.050 8.239 1.00 90.25 95 THR A O 1
ATOM 726 N N . ILE A 1 96 ? -5.634 -3.771 7.373 1.00 94.50 96 ILE A N 1
ATOM 727 C CA . ILE A 1 96 ? -5.836 -3.198 6.042 1.00 94.50 96 ILE A CA 1
ATOM 728 C C . ILE A 1 96 ? -6.814 -4.096 5.275 1.00 94.50 96 ILE A C 1
ATOM 730 O O . ILE A 1 96 ? -6.495 -5.249 4.977 1.00 94.50 96 ILE A O 1
ATOM 734 N N . VAL A 1 97 ? -8.003 -3.586 4.955 1.00 93.94 97 VAL A N 1
ATOM 735 C CA . VAL A 1 97 ? -9.049 -4.335 4.229 1.00 93.94 97 VAL A CA 1
ATOM 736 C C . VAL A 1 97 ? -9.023 -4.099 2.729 1.00 93.94 97 VAL A C 1
ATOM 738 O O . VAL A 1 97 ? -9.358 -5.000 1.967 1.00 93.94 97 VAL A O 1
ATOM 741 N N . ASP A 1 98 ? -8.605 -2.911 2.300 1.00 95.38 98 ASP A N 1
ATOM 742 C CA . ASP A 1 98 ? -8.411 -2.597 0.889 1.00 95.38 98 ASP A CA 1
ATOM 743 C C . ASP A 1 98 ? -7.172 -1.720 0.721 1.00 95.38 98 ASP A C 1
ATOM 745 O O . ASP A 1 98 ? -6.829 -0.909 1.586 1.00 95.38 98 ASP A O 1
ATOM 749 N N . ALA A 1 99 ? -6.499 -1.897 -0.405 1.00 97.38 99 ALA A N 1
ATOM 750 C CA . ALA A 1 99 ? -5.332 -1.129 -0.786 1.00 97.38 99 ALA A CA 1
ATOM 751 C C . ALA A 1 99 ? -5.428 -0.846 -2.280 1.00 97.38 99 ALA A C 1
ATOM 753 O O . ALA A 1 99 ? -5.537 -1.776 -3.079 1.00 97.38 99 ALA A O 1
ATOM 754 N N . ARG A 1 100 ? -5.397 0.433 -2.656 1.00 98.00 100 ARG A N 1
ATOM 755 C CA . ARG A 1 100 ? -5.459 0.871 -4.056 1.00 98.00 100 ARG A CA 1
ATOM 756 C C . ARG A 1 100 ? -4.411 1.920 -4.343 1.00 98.00 100 ARG A C 1
ATOM 758 O O . ARG A 1 100 ? -3.963 2.607 -3.428 1.00 98.00 100 ARG A O 1
ATOM 765 N N . PHE A 1 101 ? -4.032 2.069 -5.602 1.00 97.62 101 PHE A N 1
ATOM 766 C CA . PHE A 1 101 ? -3.070 3.091 -5.992 1.00 97.62 101 PHE A CA 1
ATOM 767 C C . PHE A 1 101 ? -3.401 3.738 -7.331 1.00 97.62 101 PHE A C 1
ATOM 769 O O . PHE A 1 101 ? -4.055 3.159 -8.197 1.00 97.62 101 PHE A O 1
ATOM 776 N N . GLU A 1 102 ? -2.856 4.933 -7.515 1.00 95.19 102 GLU A N 1
ATOM 777 C CA . GLU A 1 102 ? -2.768 5.605 -8.804 1.00 95.19 102 GLU A CA 1
ATOM 778 C C . GLU A 1 102 ? -1.329 6.086 -9.025 1.00 95.19 102 GLU A C 1
ATOM 780 O O . GLU A 1 102 ? -0.631 6.500 -8.093 1.00 95.19 102 GLU A O 1
ATOM 785 N N . THR A 1 103 ? -0.856 6.004 -10.263 1.00 93.44 103 THR A N 1
ATOM 786 C CA . THR A 1 103 ? 0.496 6.423 -10.630 1.00 93.44 103 THR A CA 1
ATOM 787 C C . THR A 1 103 ? 0.549 6.799 -12.104 1.00 93.44 103 THR A C 1
ATOM 789 O O . THR A 1 103 ? -0.127 6.192 -12.930 1.00 93.44 103 THR A O 1
ATOM 792 N N . ASN A 1 104 ? 1.370 7.794 -12.428 1.00 88.81 104 ASN A N 1
ATOM 793 C CA . ASN A 1 104 ? 1.763 8.132 -13.797 1.00 88.81 104 ASN A CA 1
ATOM 794 C C . ASN A 1 104 ? 3.197 7.668 -14.123 1.00 88.81 104 ASN A C 1
ATOM 796 O O . ASN A 1 104 ? 3.788 8.150 -15.088 1.00 88.81 104 ASN A O 1
ATOM 800 N N . GLY A 1 105 ? 3.778 6.814 -13.279 1.00 86.44 105 GLY A N 1
ATOM 801 C CA . GLY A 1 105 ? 5.183 6.451 -13.367 1.00 86.44 105 GLY A CA 1
ATOM 802 C C . GLY A 1 105 ? 5.475 5.248 -14.260 1.00 86.44 105 GLY A C 1
ATOM 803 O O . GLY A 1 105 ? 4.602 4.685 -14.921 1.00 86.44 105 GLY A O 1
ATOM 804 N N . CYS A 1 106 ? 6.742 4.838 -14.285 1.00 90.06 106 CYS A N 1
ATOM 805 C CA . CYS A 1 106 ? 7.201 3.719 -15.110 1.00 90.06 106 CYS A CA 1
ATOM 806 C C . CYS A 1 106 ? 6.567 2.348 -14.759 1.00 90.06 106 CYS A C 1
ATOM 808 O O . CYS A 1 106 ? 6.085 2.098 -13.655 1.00 90.06 106 CYS A O 1
ATOM 810 N N . LYS A 1 107 ? 6.657 1.378 -15.680 1.00 90.31 107 LYS A N 1
ATOM 811 C CA . LYS A 1 107 ? 6.103 0.021 -15.481 1.00 90.31 107 LYS A CA 1
ATOM 812 C C . LYS A 1 107 ? 6.611 -0.684 -14.212 1.00 90.31 107 LYS A C 1
ATOM 814 O O . LYS A 1 107 ? 5.890 -1.473 -13.616 1.00 90.31 107 LYS A O 1
ATOM 819 N N . PHE A 1 108 ? 7.834 -0.379 -13.770 1.00 91.62 108 PHE A N 1
ATOM 820 C CA . PHE A 1 108 ? 8.398 -0.943 -12.539 1.00 91.62 108 PHE A CA 1
ATOM 821 C C . PHE A 1 108 ? 7.715 -0.394 -11.288 1.00 91.62 108 PHE A C 1
ATOM 823 O O . PHE A 1 108 ? 7.461 -1.151 -10.356 1.00 91.62 108 PHE A O 1
ATOM 830 N N . ILE A 1 109 ? 7.393 0.903 -11.251 1.00 92.44 109 ILE A N 1
ATOM 831 C CA . ILE A 1 109 ? 6.677 1.465 -10.104 1.00 92.44 109 ILE A CA 1
ATOM 832 C C . ILE A 1 109 ? 5.226 0.975 -10.078 1.00 92.44 109 ILE A C 1
ATOM 834 O O . ILE A 1 109 ? 4.741 0.618 -9.007 1.00 92.44 109 ILE A O 1
ATOM 838 N N . VAL A 1 110 ? 4.586 0.824 -11.246 1.00 94.12 110 VAL A N 1
ATOM 839 C CA . VAL A 1 110 ? 3.260 0.192 -11.380 1.00 94.12 110 VAL A CA 1
ATOM 840 C C . VAL A 1 110 ? 3.277 -1.237 -10.827 1.00 94.12 110 VAL A C 1
ATOM 842 O O . VAL A 1 110 ? 2.467 -1.560 -9.960 1.00 94.12 110 VAL A O 1
ATOM 845 N N . ALA A 1 111 ? 4.238 -2.068 -11.246 1.00 94.50 111 ALA A N 1
ATOM 846 C CA . ALA A 1 111 ? 4.373 -3.437 -10.744 1.00 94.50 111 ALA A CA 1
ATOM 847 C C . ALA A 1 111 ? 4.659 -3.477 -9.231 1.00 94.50 111 ALA A C 1
ATOM 849 O O . ALA A 1 111 ? 4.096 -4.292 -8.500 1.00 94.50 111 ALA A O 1
ATOM 850 N N . GLY A 1 112 ? 5.494 -2.549 -8.751 1.00 94.94 112 GLY A N 1
ATOM 851 C CA . GLY A 1 112 ? 5.803 -2.337 -7.338 1.00 94.94 112 GLY A CA 1
ATOM 852 C C . GLY A 1 112 ? 4.566 -2.083 -6.482 1.00 94.94 112 GLY A C 1
ATOM 853 O O . GLY A 1 112 ? 4.369 -2.748 -5.463 1.00 94.94 112 GLY A O 1
ATOM 854 N N . PHE A 1 113 ? 3.727 -1.139 -6.904 1.00 96.12 113 PHE A N 1
ATOM 855 C CA . PHE A 1 113 ? 2.493 -0.804 -6.203 1.00 96.12 113 PHE A CA 1
ATOM 856 C C . PHE A 1 113 ? 1.430 -1.886 -6.323 1.00 96.12 113 PHE A C 1
ATOM 858 O O . PHE A 1 113 ? 0.770 -2.175 -5.329 1.00 96.12 113 PHE A O 1
ATOM 865 N N . SER A 1 114 ? 1.317 -2.526 -7.485 1.00 95.69 114 SER A N 1
ATOM 866 C CA . SER A 1 114 ? 0.401 -3.643 -7.677 1.00 95.69 114 SER A CA 1
ATOM 867 C C . SER A 1 114 ? 0.708 -4.793 -6.719 1.00 95.69 114 SER A C 1
ATOM 869 O O . SER A 1 114 ? -0.160 -5.209 -5.949 1.00 95.69 114 SER A O 1
ATOM 871 N N . TRP A 1 115 ? 1.970 -5.221 -6.657 1.00 95.81 115 TRP A N 1
ATOM 872 C CA . TRP A 1 115 ? 2.395 -6.244 -5.706 1.00 95.81 115 TRP A CA 1
ATOM 873 C C . TRP A 1 115 ? 2.198 -5.806 -4.250 1.00 95.81 115 TRP A C 1
ATOM 875 O O . TRP A 1 115 ? 1.702 -6.577 -3.428 1.00 95.81 115 TRP A O 1
ATOM 885 N N . ALA A 1 116 ? 2.556 -4.561 -3.917 1.00 95.94 116 ALA A N 1
ATOM 886 C CA . ALA A 1 116 ? 2.401 -4.051 -2.559 1.00 95.94 116 ALA A CA 1
ATOM 887 C C . ALA A 1 116 ? 0.930 -3.989 -2.130 1.00 95.94 116 ALA A C 1
ATOM 889 O O . ALA A 1 116 ? 0.629 -4.338 -0.993 1.00 95.94 116 ALA A O 1
ATOM 890 N N . SER A 1 117 ? 0.017 -3.585 -3.016 1.00 95.69 117 SER A N 1
ATOM 891 C CA . SER A 1 117 ? -1.414 -3.495 -2.710 1.00 95.69 117 SER A CA 1
ATOM 892 C C . SER A 1 117 ? -2.022 -4.854 -2.360 1.00 95.69 117 SER A C 1
ATOM 894 O O . SER A 1 117 ? -2.723 -4.964 -1.358 1.00 95.69 117 SER A O 1
ATOM 896 N N . GLU A 1 118 ? -1.654 -5.912 -3.080 1.00 94.81 118 GLU A N 1
ATOM 897 C CA . GLU A 1 118 ? -2.069 -7.277 -2.746 1.00 94.81 118 GLU A CA 1
ATOM 898 C C . GLU A 1 118 ? -1.396 -7.782 -1.462 1.00 94.81 118 GLU A C 1
ATOM 900 O O . GLU A 1 118 ? -2.050 -8.368 -0.601 1.00 94.81 118 GLU A O 1
ATOM 905 N N . TRP A 1 119 ? -0.101 -7.501 -1.276 1.00 94.88 119 TRP A N 1
ATOM 906 C CA . TRP A 1 119 ? 0.633 -7.929 -0.081 1.00 94.88 119 TRP A CA 1
ATOM 907 C C . TRP A 1 119 ? 0.119 -7.279 1.214 1.00 94.88 119 TRP A C 1
ATOM 909 O O . TRP A 1 119 ? 0.162 -7.904 2.278 1.00 94.88 119 TRP A O 1
ATOM 919 N N . LEU A 1 120 ? -0.340 -6.026 1.136 1.00 95.94 120 LEU A N 1
ATOM 920 C CA . LEU A 1 120 ? -0.827 -5.245 2.277 1.00 95.94 120 LEU A CA 1
ATOM 921 C C . LEU A 1 120 ? -2.211 -5.681 2.753 1.00 95.94 120 LEU A C 1
ATOM 923 O O . LEU A 1 120 ? -2.511 -5.527 3.936 1.00 95.94 120 LEU A O 1
ATOM 927 N N . LYS A 1 121 ? -3.056 -6.227 1.875 1.00 92.25 121 LYS A N 1
ATOM 928 C CA . LYS A 1 121 ? -4.393 -6.683 2.266 1.00 92.25 121 LYS A CA 1
ATOM 929 C C . LYS A 1 121 ? -4.311 -7.773 3.332 1.00 92.25 121 LYS A C 1
ATOM 931 O O . LYS A 1 121 ? -3.513 -8.709 3.260 1.00 92.25 121 LYS A O 1
ATOM 936 N N . GLY A 1 122 ? -5.136 -7.629 4.363 1.00 87.62 122 GLY A N 1
ATOM 937 C CA . GLY A 1 122 ? -5.168 -8.527 5.514 1.00 87.62 122 GLY A CA 1
ATOM 938 C C . GLY A 1 122 ? -3.960 -8.410 6.449 1.00 87.62 122 GLY A C 1
ATOM 939 O O . GLY A 1 122 ? -3.871 -9.188 7.395 1.00 87.62 122 GLY A O 1
ATOM 940 N N . LYS A 1 123 ? -3.027 -7.475 6.213 1.00 92.50 123 LYS A N 1
ATOM 941 C CA . LYS A 1 123 ? -1.938 -7.174 7.152 1.00 92.50 123 LYS A CA 1
ATOM 942 C C . LYS A 1 123 ? -2.405 -6.174 8.198 1.00 92.50 123 LYS A C 1
ATOM 944 O O . LYS A 1 123 ? -3.176 -5.257 7.915 1.00 92.50 123 LYS A O 1
ATOM 949 N N . THR A 1 124 ? -1.871 -6.320 9.401 1.00 92.62 124 THR A N 1
ATOM 950 C CA . THR A 1 124 ? -1.986 -5.298 10.445 1.00 92.62 124 THR A CA 1
ATOM 951 C C . THR A 1 124 ? -1.078 -4.107 10.139 1.00 92.62 124 THR A C 1
ATOM 953 O O . THR A 1 124 ? -0.080 -4.232 9.420 1.00 92.62 124 THR A O 1
ATOM 956 N N . ILE A 1 125 ? -1.347 -2.951 10.752 1.00 92.50 125 ILE A N 1
ATOM 957 C CA . ILE A 1 125 ? -0.464 -1.772 10.646 1.00 92.50 125 ILE A CA 1
ATOM 958 C C . ILE A 1 125 ? 0.977 -2.110 11.072 1.00 92.50 125 ILE A C 1
ATOM 960 O O . ILE A 1 125 ? 1.945 -1.670 10.444 1.00 92.50 125 ILE A O 1
ATOM 964 N N . ALA A 1 126 ? 1.139 -2.923 12.120 1.00 91.31 126 ALA A N 1
ATOM 965 C CA . ALA A 1 126 ? 2.446 -3.328 12.633 1.00 91.31 126 ALA A CA 1
ATOM 966 C C . ALA A 1 126 ? 3.230 -4.200 11.639 1.00 91.31 126 ALA A C 1
ATOM 968 O O . ALA A 1 126 ? 4.449 -4.060 11.516 1.00 91.31 126 ALA A O 1
ATOM 969 N N . GLU A 1 127 ? 2.550 -5.088 10.916 1.00 93.06 127 GLU A N 1
ATOM 970 C CA . GLU A 1 127 ? 3.161 -5.900 9.861 1.00 93.06 127 GLU A CA 1
ATOM 971 C C . GLU A 1 127 ? 3.476 -5.067 8.621 1.00 93.06 127 GLU A C 1
ATOM 973 O O . GLU A 1 127 ? 4.572 -5.183 8.071 1.00 93.06 127 GLU A O 1
ATOM 978 N N . ALA A 1 128 ? 2.561 -4.182 8.223 1.00 95.50 128 ALA A N 1
ATOM 979 C CA . ALA A 1 128 ? 2.748 -3.300 7.079 1.00 95.50 128 ALA A CA 1
ATOM 980 C C . ALA A 1 128 ? 3.980 -2.391 7.254 1.00 95.50 128 ALA A C 1
ATOM 982 O O . ALA A 1 128 ? 4.781 -2.246 6.330 1.00 95.50 128 ALA A O 1
ATOM 983 N N . ARG A 1 129 ? 4.224 -1.877 8.469 1.00 94.19 129 ARG A N 1
ATOM 984 C CA . ARG A 1 129 ? 5.442 -1.109 8.812 1.00 94.19 129 ARG A CA 1
ATOM 985 C C . ARG A 1 129 ? 6.742 -1.904 8.672 1.00 94.19 129 ARG A C 1
ATOM 987 O O . ARG A 1 129 ? 7.804 -1.317 8.469 1.00 94.19 129 ARG A O 1
ATOM 994 N N . LYS A 1 130 ? 6.689 -3.233 8.794 1.00 95.12 130 LYS A N 1
ATOM 995 C CA . LYS A 1 130 ? 7.863 -4.110 8.657 1.00 95.12 130 LYS A CA 1
ATOM 996 C C . LYS A 1 130 ? 8.210 -4.403 7.197 1.00 95.12 130 LYS A C 1
ATOM 998 O O . LYS A 1 130 ? 9.214 -5.078 6.958 1.00 95.12 130 LYS A O 1
ATOM 1003 N N . LEU A 1 131 ? 7.438 -3.900 6.228 1.00 94.12 131 LEU A N 1
ATOM 1004 C CA . LEU A 1 131 ? 7.734 -4.067 4.810 1.00 94.12 131 LEU A CA 1
ATOM 1005 C C . LEU A 1 131 ? 9.135 -3.528 4.484 1.00 94.12 131 LEU A C 1
ATOM 1007 O O . LEU A 1 131 ? 9.452 -2.345 4.642 1.00 94.12 131 LEU A O 1
ATOM 1011 N N . LYS A 1 132 ? 10.004 -4.425 4.017 1.00 94.62 132 LYS A N 1
ATOM 1012 C CA . LYS A 1 132 ? 11.365 -4.088 3.597 1.00 94.62 132 LYS A CA 1
ATOM 1013 C C . LYS A 1 132 ? 11.411 -3.918 2.088 1.00 94.62 132 LYS A C 1
ATOM 1015 O O . LYS A 1 132 ? 10.816 -4.697 1.353 1.00 94.62 132 LYS A O 1
ATOM 1020 N N . THR A 1 133 ? 12.225 -2.972 1.630 1.00 93.88 133 THR A N 1
ATOM 1021 C CA . THR A 1 133 ? 12.518 -2.774 0.204 1.00 93.88 133 THR A CA 1
ATOM 1022 C C . THR A 1 133 ? 13.027 -4.064 -0.443 1.00 93.88 133 THR A C 1
ATOM 1024 O O . THR A 1 133 ? 12.652 -4.389 -1.563 1.00 93.88 133 THR A O 1
ATOM 1027 N N . THR A 1 134 ? 13.810 -4.856 0.295 1.00 92.56 134 THR A N 1
ATOM 1028 C CA . THR A 1 134 ? 14.325 -6.152 -0.165 1.00 92.56 134 THR A CA 1
ATOM 1029 C C . THR A 1 134 ? 13.228 -7.175 -0.458 1.00 92.56 134 THR A C 1
ATOM 1031 O O . THR A 1 134 ? 13.423 -8.016 -1.331 1.00 92.56 134 THR A O 1
ATOM 1034 N N . ALA A 1 135 ? 12.079 -7.106 0.223 1.00 93.00 135 ALA A N 1
ATOM 1035 C CA . ALA A 1 135 ? 10.947 -7.984 -0.059 1.00 93.00 135 ALA A CA 1
ATOM 1036 C C . ALA A 1 135 ? 10.347 -7.675 -1.438 1.00 93.00 135 ALA A C 1
ATOM 1038 O O . ALA A 1 135 ? 10.147 -8.595 -2.224 1.00 93.00 135 ALA A O 1
ATOM 1039 N N . ILE A 1 136 ? 10.170 -6.387 -1.758 1.00 92.62 136 ILE A N 1
ATOM 1040 C CA . ILE A 1 136 ? 9.669 -5.916 -3.060 1.00 92.62 136 ILE A CA 1
ATOM 1041 C C . ILE A 1 136 ? 10.651 -6.301 -4.172 1.00 92.62 136 ILE A C 1
ATOM 1043 O O . ILE A 1 136 ? 10.271 -6.930 -5.157 1.00 92.62 136 ILE A O 1
ATOM 1047 N N . VAL A 1 137 ? 11.939 -5.986 -3.981 1.00 93.44 137 VAL A N 1
ATOM 1048 C CA . VAL A 1 137 ? 13.004 -6.294 -4.951 1.00 93.44 137 VAL A CA 1
ATOM 1049 C C . VAL A 1 137 ? 13.073 -7.792 -5.236 1.00 93.44 137 VAL A C 1
ATOM 1051 O O . VAL A 1 137 ? 13.174 -8.192 -6.392 1.00 93.44 137 VAL A O 1
ATOM 1054 N N . ARG A 1 138 ? 12.972 -8.633 -4.199 1.00 91.38 138 ARG A N 1
ATOM 1055 C CA . ARG A 1 138 ? 12.989 -10.092 -4.348 1.00 91.38 138 ARG A CA 1
ATOM 1056 C C . ARG A 1 138 ? 11.730 -10.620 -5.032 1.00 91.38 138 ARG A C 1
ATOM 1058 O O . ARG A 1 138 ? 11.843 -11.512 -5.867 1.00 91.38 138 ARG A O 1
ATOM 1065 N N . ALA A 1 139 ? 10.558 -10.094 -4.682 1.00 90.06 139 ALA A N 1
ATOM 1066 C CA . ALA A 1 139 ? 9.287 -10.536 -5.247 1.00 90.06 139 ALA A CA 1
ATOM 1067 C C . ALA A 1 139 ? 9.183 -10.232 -6.747 1.00 90.06 139 ALA A C 1
ATOM 1069 O O . ALA A 1 139 ? 8.757 -11.086 -7.522 1.00 90.06 139 ALA A O 1
ATOM 1070 N N . LEU A 1 140 ? 9.633 -9.044 -7.155 1.00 90.50 140 LEU A N 1
ATOM 1071 C CA . LEU A 1 140 ? 9.549 -8.573 -8.538 1.00 90.50 140 LEU A CA 1
ATOM 1072 C C . LEU A 1 140 ? 10.836 -8.793 -9.344 1.00 90.50 140 LEU A C 1
ATOM 1074 O O . LEU A 1 140 ? 10.888 -8.449 -10.520 1.00 90.50 140 LEU A O 1
ATOM 1078 N N . ARG A 1 141 ? 11.878 -9.366 -8.727 1.00 89.94 141 ARG A N 1
ATOM 1079 C CA . ARG A 1 141 ? 13.206 -9.579 -9.331 1.00 89.94 141 ARG A CA 1
ATOM 1080 C C . ARG A 1 141 ? 13.806 -8.292 -9.913 1.00 89.94 141 ARG A C 1
ATOM 1082 O O . ARG A 1 141 ? 14.407 -8.303 -10.985 1.00 89.94 141 ARG A O 1
ATOM 1089 N N . PHE A 1 142 ? 13.646 -7.174 -9.205 1.00 90.12 142 PHE A N 1
ATOM 1090 C CA . PHE A 1 142 ? 14.242 -5.905 -9.621 1.00 90.12 142 PHE A CA 1
ATOM 1091 C C . PHE A 1 142 ? 15.770 -5.993 -9.589 1.00 90.12 142 PHE A C 1
ATOM 1093 O O . PHE A 1 142 ? 16.361 -6.424 -8.599 1.00 90.12 142 PHE A O 1
ATOM 1100 N N . GLY A 1 143 ? 16.408 -5.540 -10.667 1.00 89.31 143 GLY A N 1
ATOM 1101 C CA . GLY A 1 143 ? 17.846 -5.290 -10.682 1.00 89.31 143 GLY A CA 1
ATOM 1102 C C . GLY A 1 143 ? 18.229 -4.072 -9.826 1.00 89.31 143 GLY A C 1
ATOM 1103 O O . GLY A 1 143 ? 17.351 -3.299 -9.420 1.00 89.31 143 GLY A O 1
ATOM 1104 N N . PRO A 1 144 ? 19.533 -3.861 -9.575 1.00 89.44 144 PRO A N 1
ATOM 1105 C CA . PRO A 1 144 ? 20.029 -2.737 -8.775 1.00 89.44 144 PRO A CA 1
ATOM 1106 C C . PRO A 1 144 ? 19.553 -1.375 -9.306 1.00 89.44 144 PRO A C 1
ATOM 1108 O O . PRO A 1 144 ? 19.149 -0.520 -8.520 1.00 89.44 144 PRO A O 1
ATOM 1111 N N . ASP A 1 145 ? 19.461 -1.217 -10.627 1.00 90.31 145 ASP A N 1
ATOM 1112 C CA . ASP A 1 145 ? 19.025 0.025 -11.283 1.00 90.31 145 ASP A CA 1
ATOM 1113 C C . ASP A 1 145 ? 17.561 0.399 -10.997 1.00 90.31 145 ASP A C 1
ATOM 1115 O O . ASP A 1 145 ? 17.137 1.526 -11.248 1.00 90.31 145 ASP A O 1
ATOM 1119 N N . LYS A 1 146 ? 16.757 -0.549 -10.496 1.00 89.50 146 LYS A N 1
ATOM 1120 C CA . LYS A 1 146 ? 15.329 -0.361 -10.185 1.00 89.50 146 LYS A CA 1
ATOM 1121 C C . LYS A 1 146 ? 15.043 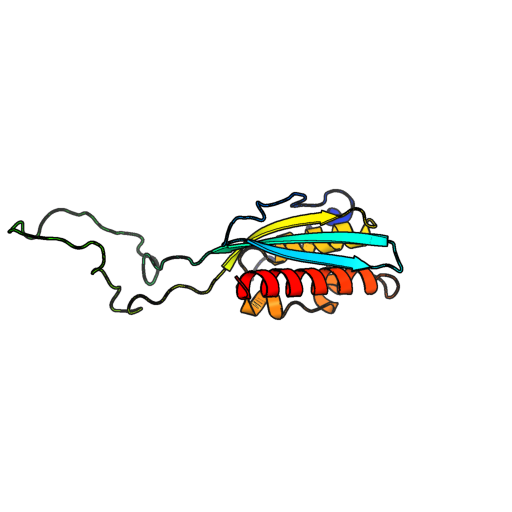-0.370 -8.684 1.00 89.50 146 LYS A C 1
ATOM 1123 O O . LYS A 1 146 ? 13.882 -0.349 -8.275 1.00 89.50 146 LYS A O 1
ATOM 1128 N N . LEU A 1 147 ? 16.086 -0.328 -7.849 1.00 92.12 147 LEU A N 1
ATOM 1129 C CA . LEU A 1 147 ? 15.950 -0.220 -6.395 1.00 92.12 147 LEU A CA 1
ATOM 1130 C C . LEU A 1 147 ? 15.152 1.027 -5.987 1.00 92.12 147 LEU A C 1
ATOM 1132 O O . LEU A 1 147 ? 14.353 0.968 -5.054 1.00 92.12 147 LEU A O 1
ATOM 1136 N N . HIS A 1 148 ? 15.326 2.126 -6.720 1.00 90.75 148 HIS A N 1
ATOM 1137 C CA . HIS A 1 148 ? 14.605 3.376 -6.505 1.00 90.75 148 HIS A CA 1
ATOM 1138 C C . HIS A 1 148 ? 13.075 3.187 -6.499 1.00 90.75 148 HIS A C 1
ATOM 1140 O O . HIS A 1 148 ? 12.412 3.604 -5.550 1.00 90.75 148 HIS A O 1
ATOM 1146 N N . CYS A 1 149 ? 12.518 2.461 -7.478 1.00 91.75 149 CYS A N 1
ATOM 1147 C CA . CYS A 1 149 ? 11.078 2.192 -7.553 1.00 91.75 149 CYS A CA 1
ATOM 1148 C C . CYS A 1 149 ? 10.579 1.431 -6.313 1.00 91.75 149 CYS A C 1
ATOM 1150 O O . CYS A 1 149 ? 9.528 1.750 -5.763 1.00 91.75 149 CYS A O 1
ATOM 1152 N N . ALA A 1 150 ? 11.354 0.460 -5.818 1.00 93.50 150 ALA A N 1
ATOM 1153 C CA . ALA A 1 150 ? 11.011 -0.273 -4.599 1.00 93.50 150 ALA A CA 1
ATOM 1154 C C . ALA A 1 150 ? 11.090 0.607 -3.337 1.00 93.50 150 ALA A C 1
ATOM 1156 O O . ALA A 1 150 ? 10.301 0.431 -2.404 1.00 93.50 150 ALA A O 1
ATOM 1157 N N . VAL A 1 151 ? 12.031 1.557 -3.289 1.00 94.44 151 VAL A N 1
ATOM 1158 C CA . VAL A 1 151 ? 12.115 2.543 -2.202 1.00 94.44 151 VAL A CA 1
ATOM 1159 C C . VAL A 1 151 ? 10.887 3.451 -2.210 1.00 94.44 151 VAL A C 1
ATOM 1161 O O . VAL A 1 151 ? 10.278 3.618 -1.154 1.00 94.44 151 VAL A O 1
ATOM 1164 N N . LEU A 1 152 ? 10.474 3.967 -3.373 1.00 94.38 152 LEU A N 1
ATOM 1165 C CA . LEU A 1 152 ? 9.284 4.818 -3.488 1.00 94.38 152 LEU A CA 1
ATOM 1166 C C . LEU A 1 152 ? 8.013 4.107 -3.012 1.00 94.38 152 LEU A C 1
ATOM 1168 O O . LEU A 1 152 ? 7.261 4.676 -2.221 1.00 94.38 152 LEU A O 1
ATOM 1172 N N . VAL A 1 153 ? 7.817 2.845 -3.404 1.00 95.69 153 VAL A N 1
ATOM 1173 C CA . VAL A 1 153 ? 6.684 2.028 -2.937 1.00 95.69 153 VAL A CA 1
ATOM 1174 C C . VAL A 1 153 ? 6.686 1.919 -1.412 1.00 95.69 153 VAL A C 1
ATOM 1176 O O . VAL A 1 153 ? 5.676 2.193 -0.765 1.00 95.69 153 VAL A O 1
ATOM 1179 N N . LYS A 1 154 ? 7.834 1.596 -0.802 1.00 96.25 154 LYS A N 1
ATOM 1180 C CA . LYS A 1 154 ? 7.952 1.528 0.662 1.00 96.25 154 LYS A CA 1
ATOM 1181 C C . LYS A 1 154 ? 7.662 2.879 1.330 1.00 96.25 154 LYS A C 1
ATOM 1183 O O . LYS A 1 154 ? 7.008 2.919 2.373 1.00 96.25 154 LYS A O 1
ATOM 1188 N N . CYS A 1 155 ? 8.146 3.980 0.757 1.00 95.50 155 CYS A N 1
ATOM 1189 C CA . CYS A 1 155 ? 7.871 5.323 1.261 1.00 95.50 155 CYS A CA 1
ATOM 1190 C C . CYS A 1 155 ? 6.370 5.630 1.235 1.00 95.50 155 CYS A C 1
ATOM 1192 O O . CYS A 1 155 ? 5.837 6.101 2.237 1.00 95.50 155 CYS A O 1
ATOM 1194 N N . ALA A 1 156 ? 5.682 5.295 0.143 1.00 96.81 156 ALA A N 1
ATOM 1195 C CA . ALA A 1 156 ? 4.243 5.495 0.014 1.00 96.81 156 ALA A CA 1
ATOM 1196 C C . ALA A 1 156 ? 3.451 4.691 1.054 1.00 96.81 156 ALA A C 1
ATOM 1198 O O . ALA A 1 156 ? 2.558 5.248 1.688 1.00 96.81 156 ALA A O 1
ATOM 1199 N N . VAL A 1 157 ? 3.827 3.432 1.312 1.00 97.62 157 VAL A N 1
ATOM 1200 C CA . VAL A 1 157 ? 3.228 2.618 2.389 1.00 97.62 157 VAL A CA 1
ATOM 1201 C C . VAL A 1 157 ? 3.381 3.302 3.744 1.00 97.62 157 VAL A C 1
ATOM 1203 O O . VAL A 1 157 ? 2.398 3.498 4.456 1.00 97.62 157 VAL A O 1
ATOM 1206 N N . ASN A 1 158 ? 4.595 3.726 4.095 1.00 96.94 158 ASN A N 1
ATOM 1207 C CA . ASN A 1 158 ? 4.840 4.378 5.381 1.00 96.94 158 ASN A CA 1
ATOM 1208 C C . ASN A 1 158 ? 4.083 5.701 5.521 1.00 96.94 158 ASN A C 1
ATOM 1210 O O . ASN A 1 158 ? 3.571 5.995 6.600 1.00 96.94 158 ASN A O 1
ATOM 1214 N N . LEU A 1 159 ? 3.996 6.490 4.449 1.00 97.12 159 LEU A N 1
ATOM 1215 C CA . LEU A 1 159 ? 3.238 7.738 4.444 1.00 97.12 159 LEU A CA 1
ATOM 1216 C C . LEU A 1 159 ? 1.734 7.491 4.560 1.00 97.12 159 LEU A C 1
ATOM 1218 O O . LEU A 1 159 ? 1.088 8.208 5.314 1.00 97.12 159 LEU A O 1
ATOM 1222 N N . ALA A 1 160 ? 1.189 6.469 3.896 1.00 97.38 160 ALA A N 1
ATOM 1223 C CA . ALA A 1 160 ? -0.225 6.118 4.004 1.00 97.38 160 ALA A CA 1
ATOM 1224 C C . ALA A 1 160 ? -0.594 5.702 5.432 1.00 97.38 160 ALA A C 1
ATOM 1226 O O . ALA A 1 160 ? -1.552 6.224 6.000 1.00 97.38 160 ALA A O 1
ATOM 1227 N N . LEU A 1 161 ? 0.221 4.842 6.053 1.00 96.50 161 LEU A N 1
ATOM 1228 C CA . LEU A 1 161 ? 0.039 4.448 7.454 1.00 96.50 161 LEU A CA 1
ATOM 1229 C C . LEU A 1 161 ? 0.186 5.644 8.401 1.00 96.50 161 LEU A C 1
ATOM 1231 O O . LEU A 1 161 ? -0.586 5.794 9.340 1.00 96.50 161 LEU A O 1
ATOM 1235 N N . LYS A 1 162 ? 1.172 6.515 8.158 1.00 96.12 162 LYS A N 1
ATOM 1236 C CA . LYS A 1 162 ? 1.382 7.732 8.950 1.00 96.12 162 LYS A CA 1
ATOM 1237 C C . LYS A 1 162 ? 0.211 8.707 8.804 1.00 96.12 162 LYS A C 1
ATOM 1239 O O . LYS A 1 162 ? -0.189 9.296 9.794 1.00 96.12 162 LYS A O 1
ATOM 1244 N N . SER A 1 163 ? -0.342 8.850 7.601 1.00 96.06 163 SER A N 1
ATOM 1245 C CA . SER A 1 163 ? -1.512 9.687 7.331 1.00 96.06 163 SER A CA 1
ATOM 1246 C C . SER A 1 163 ? -2.758 9.180 8.046 1.00 96.06 163 SER A C 1
ATOM 1248 O O . SER A 1 163 ? -3.519 10.011 8.517 1.00 96.06 163 SER A O 1
ATOM 1250 N N . TYR A 1 164 ? -2.967 7.864 8.125 1.00 94.62 164 TYR A N 1
ATOM 1251 C CA . TYR A 1 164 ? -4.070 7.287 8.897 1.00 94.62 164 TYR A CA 1
ATOM 1252 C C . TYR A 1 164 ? -3.916 7.581 10.394 1.00 94.62 164 TYR A C 1
ATOM 1254 O O . TYR A 1 164 ? -4.836 8.079 11.018 1.00 94.62 164 TYR A O 1
ATOM 1262 N N . LEU A 1 165 ? -2.718 7.373 10.948 1.00 90.88 165 LEU A N 1
ATOM 1263 C CA . LEU A 1 165 ? -2.448 7.557 12.382 1.00 90.88 165 LEU A CA 1
ATOM 1264 C C . LEU A 1 165 ? -2.427 9.018 12.858 1.00 90.88 165 LEU A C 1
ATOM 1266 O O . LEU A 1 165 ? -2.301 9.258 14.054 1.00 90.88 165 LEU A O 1
ATOM 1270 N N . MET A 1 166 ? -2.434 9.983 11.938 1.00 88.75 166 MET A N 1
ATOM 1271 C CA . MET A 1 166 ? -2.514 11.411 12.264 1.00 88.75 166 MET A CA 1
ATOM 1272 C C . MET A 1 166 ? -3.931 11.978 12.181 1.00 88.75 166 MET A C 1
ATOM 1274 O O . MET A 1 166 ? -4.106 13.157 12.489 1.00 88.75 166 MET A O 1
ATOM 1278 N N . LYS A 1 167 ? -4.894 11.188 11.701 1.00 81.00 167 LYS A N 1
ATOM 1279 C CA . LYS A 1 167 ? -6.310 11.553 11.731 1.00 81.00 167 LYS A CA 1
ATOM 1280 C C . LYS A 1 167 ? -6.862 11.312 13.130 1.00 81.00 167 LYS A C 1
ATOM 1282 O O . LYS A 1 167 ? -7.695 12.144 13.543 1.00 81.00 167 LYS A O 1
#

Secondary structure (DSSP, 8-state):
-----TT--SSHHHHS---B----TT-TTEEEEEEE-TTT--EEEEEEEEEPPP---TTS---------S----S---GGG---TTTTTPPPPPEEEEEEEEE-S-HHHHHHHHHHHHHHTT-BHHHHHT--HHHHHHHHT--GGGHHHHHHHHHHHHHHHHHHHT-

Radius of gyration: 20.94 Å; chains: 1; bounding box: 59×43×51 Å

InterPro domains:
  IPR002871 NIF system FeS cluster assembly, NifU, N-terminal [PF01592] (11-55)
  IPR002871 NIF system FeS cluster assembly, NifU, N-terminal [PF01592] (94-167)
  IPR002871 NIF system FeS cluster assembly, NifU, N-terminal [PTHR10093] (11-166)

Foldseek 3Di:
DDPPPPPDFQPCLLVPFPFADDDDPPDLQKFKFWDADPVQRKTKIKIWRKDWDFDPDDDDPPDPPPDDDDDDDDDDDDPVPPQDPVCRRDIDAIAGQFMHMDMPGDSLLSSLRSVLRVVRHRDGLVVLLVDDLVVSCRRNVDDPVSSVSSVRSNSRSVRRSVRSVVD